Protein AF-A0A7X5BN26-F1 (afdb_monomer)

pLDDT: mean 91.15, std 10.13, range [46.97, 98.38]

Foldseek 3Di:
DVPLPDDQDVVNLVVVLCVVLVVLVVLVVDPVSLVVVQVVCVVVPNHNCCSVCVNVVSVPDDPVNVVVVSVVVVVDDDDDDDDD

Solvent-accessible surface area (backbone atoms only — not comparable to full-atom values): 5213 Å² total; per-residue (Å²): 122,80,72,82,76,57,87,83,52,70,68,55,51,54,52,50,43,50,52,53,48,49,52,57,59,57,44,60,76,38,72,68,48,42,52,50,52,43,50,50,30,43,76,74,70,66,32,61,65,42,74,76,44,49,59,58,56,54,70,68,61,49,71,67,60,52,54,55,50,54,61,55,52,72,78,62,81,86,86,84,84,85,78,135

Secondary structure (DSSP, 8-state):
-TTTT----HHHHHHHHHHHHHHHHHHTTSHHHHHHHHHHHHHTTS-TTHHHHHHHHHHT--HHHHHHHHHHHHH---------

Radius of gyration: 16.38 Å; Cα contacts (8 Å, |Δi|>4): 30; chains: 1; bounding box: 33×37×38 Å

Structure (mmCIF, N/CA/C/O backbone):
data_AF-A0A7X5BN26-F1
#
_entry.id   AF-A0A7X5BN26-F1
#
loop_
_atom_site.group_PDB
_atom_site.id
_atom_site.type_symbol
_atom_site.label_atom_id
_atom_site.label_alt_id
_atom_site.label_comp_id
_atom_site.label_asym_id
_atom_site.label_entity_id
_atom_site.label_seq_id
_atom_site.pdbx_PDB_ins_code
_atom_site.Cartn_x
_atom_site.Cartn_y
_atom_site.Cartn_z
_atom_site.occupancy
_atom_site.B_iso_or_equiv
_atom_site.auth_seq_id
_atom_site.auth_comp_id
_atom_site.auth_asym_id
_atom_site.auth_atom_id
_atom_site.pdbx_PDB_model_num
ATOM 1 N N . TRP A 1 1 ? -7.073 -5.203 20.162 1.00 47.75 1 TRP A N 1
ATOM 2 C CA . TRP A 1 1 ? -8.414 -4.602 20.300 1.00 47.75 1 TRP A CA 1
ATOM 3 C C . TRP A 1 1 ? -8.405 -3.075 20.429 1.00 47.75 1 TRP A C 1
ATOM 5 O O . TRP A 1 1 ? -9.334 -2.465 19.934 1.00 47.75 1 TRP A O 1
ATOM 15 N N . VAL A 1 2 ? -7.337 -2.437 20.934 1.00 46.97 2 VAL A N 1
ATOM 16 C CA . VAL A 1 2 ? -7.228 -0.962 21.091 1.00 46.97 2 VAL A CA 1
ATOM 17 C C . VAL A 1 2 ? -7.287 -0.153 19.773 1.00 46.97 2 VAL A C 1
ATOM 19 O O . VAL A 1 2 ? -7.662 1.009 19.783 1.00 46.97 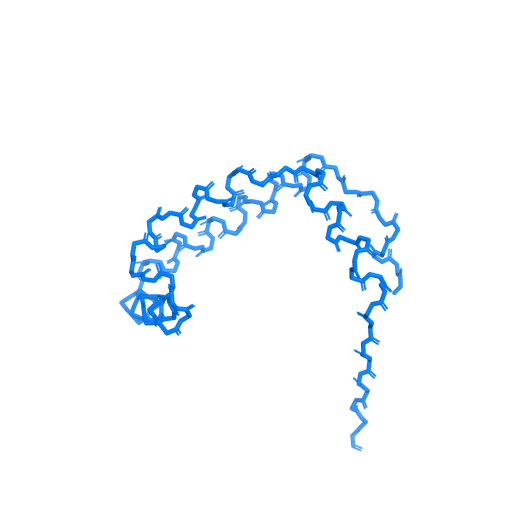2 VAL A O 1
ATOM 22 N N . VAL A 1 3 ? -6.962 -0.751 18.619 1.00 59.69 3 VAL A N 1
ATOM 23 C CA . VAL A 1 3 ? -6.838 -0.016 17.338 1.00 59.69 3 VAL A CA 1
ATOM 24 C C . VAL A 1 3 ? -8.166 0.117 16.570 1.00 59.69 3 VAL A C 1
ATOM 26 O O . VAL A 1 3 ? -8.281 0.964 15.693 1.00 59.69 3 VAL A O 1
ATOM 29 N N . GLN A 1 4 ? -9.192 -0.689 16.873 1.00 64.88 4 GLN A N 1
ATOM 30 C CA . GLN A 1 4 ? -10.432 -0.689 16.072 1.00 64.88 4 GLN A CA 1
ATOM 31 C C . GLN A 1 4 ? -11.318 0.546 16.284 1.00 64.88 4 GLN A C 1
ATOM 33 O O . GLN A 1 4 ? -12.120 0.874 15.407 1.00 64.88 4 GLN A O 1
ATOM 38 N N . GLU A 1 5 ? -11.181 1.202 17.433 1.00 73.94 5 GLU A N 1
ATOM 39 C CA . GLU A 1 5 ? -12.003 2.347 17.842 1.00 73.94 5 GLU A CA 1
ATOM 40 C C . GLU A 1 5 ? -11.247 3.674 17.771 1.00 73.94 5 GLU A C 1
ATOM 42 O O . GLU A 1 5 ? -11.833 4.721 18.028 1.00 73.94 5 GLU A O 1
ATOM 47 N N . ALA A 1 6 ? -9.965 3.647 17.393 1.00 83.81 6 ALA A N 1
ATOM 48 C CA . ALA A 1 6 ? -9.200 4.864 17.189 1.00 83.81 6 ALA A CA 1
ATOM 49 C C . ALA A 1 6 ? -9.844 5.712 16.082 1.00 83.81 6 ALA A C 1
ATOM 51 O O . ALA A 1 6 ? -10.198 5.215 15.001 1.00 83.81 6 ALA A O 1
ATOM 52 N N . GLU A 1 7 ? -10.003 6.999 16.374 1.00 89.62 7 GLU A N 1
ATOM 53 C CA . GLU A 1 7 ? -10.372 7.986 15.374 1.00 89.62 7 GLU A CA 1
ATOM 54 C C . GLU A 1 7 ? -9.238 8.091 14.350 1.00 89.62 7 GLU A C 1
ATOM 56 O O . GLU A 1 7 ? -8.070 8.155 14.720 1.00 89.62 7 GLU A O 1
ATOM 61 N N . ILE A 1 8 ? -9.592 8.035 13.065 1.00 93.00 8 ILE A N 1
ATOM 62 C CA . ILE A 1 8 ? -8.654 8.221 11.956 1.00 93.00 8 ILE A CA 1
ATOM 63 C C . ILE A 1 8 ? -8.969 9.589 11.378 1.00 93.00 8 ILE A C 1
ATOM 65 O O . ILE A 1 8 ? -10.086 9.798 10.892 1.00 93.00 8 ILE A O 1
ATOM 69 N N . THR A 1 9 ? -8.009 10.504 11.433 1.00 95.81 9 THR A N 1
ATOM 70 C CA . THR A 1 9 ? -8.200 11.865 10.931 1.00 95.81 9 THR A CA 1
ATOM 71 C C . THR A 1 9 ? -7.679 12.020 9.500 1.00 95.81 9 THR A C 1
ATOM 73 O O . THR A 1 9 ? -7.079 11.112 8.913 1.00 95.81 9 THR A O 1
ATOM 76 N N . ASN A 1 10 ? -7.908 13.193 8.905 1.00 97.19 10 ASN A N 1
ATOM 77 C CA . ASN A 1 10 ? -7.316 13.515 7.607 1.00 97.19 10 ASN A CA 1
ATOM 78 C C . ASN A 1 10 ? -5.787 13.635 7.692 1.00 97.19 10 ASN A C 1
ATOM 80 O O . ASN A 1 10 ? -5.092 13.273 6.746 1.00 97.19 10 ASN A O 1
ATOM 84 N N . GLU A 1 11 ? -5.246 14.094 8.820 1.00 97.44 11 GLU A N 1
ATOM 85 C CA . GLU A 1 11 ? -3.803 14.166 9.047 1.00 97.44 11 GLU A CA 1
ATOM 86 C C . GLU A 1 11 ? -3.168 12.770 9.034 1.00 97.44 11 GLU A C 1
ATOM 88 O O . GLU A 1 11 ? -2.123 12.582 8.405 1.00 97.44 11 GLU A O 1
ATOM 93 N N . ASP A 1 12 ? -3.823 11.782 9.652 1.00 96.31 12 ASP A N 1
ATOM 94 C CA . ASP A 1 12 ? -3.381 10.384 9.622 1.00 96.31 12 ASP A CA 1
ATOM 95 C C . ASP A 1 12 ? -3.389 9.821 8.198 1.00 96.31 12 ASP A C 1
ATOM 97 O O . ASP A 1 12 ? -2.431 9.164 7.775 1.00 96.31 12 ASP A O 1
ATOM 101 N N . LEU A 1 13 ? -4.454 10.105 7.436 1.00 97.31 13 LEU A N 1
ATOM 102 C CA . LEU A 1 13 ? -4.568 9.695 6.037 1.00 97.31 13 LEU A CA 1
ATOM 103 C C . LEU A 1 13 ? -3.427 10.277 5.196 1.00 97.31 13 LEU A C 1
ATOM 105 O O . LEU A 1 13 ? -2.762 9.546 4.459 1.00 97.31 13 LEU A O 1
ATOM 109 N N . GLU A 1 14 ? -3.172 11.577 5.320 1.00 98.19 14 GLU A N 1
ATOM 110 C CA . GLU A 1 14 ? -2.126 12.254 4.557 1.00 98.19 14 GLU A CA 1
ATOM 111 C C . GLU A 1 14 ? -0.721 11.789 4.959 1.00 98.19 14 GLU A C 1
ATOM 113 O O . GLU A 1 14 ? 0.150 11.607 4.100 1.00 98.19 14 GLU A O 1
ATOM 118 N N . LEU A 1 15 ? -0.490 11.517 6.245 1.00 98.06 15 LEU A N 1
ATOM 119 C CA . LEU A 1 15 ? 0.756 10.916 6.717 1.00 98.06 15 LEU A CA 1
ATOM 120 C C . LEU A 1 15 ? 0.958 9.511 6.128 1.00 98.06 15 LEU A C 1
ATOM 122 O O . LEU A 1 15 ? 2.050 9.190 5.645 1.00 98.06 15 LEU A O 1
ATOM 126 N N . ALA A 1 16 ? -0.088 8.683 6.129 1.00 97.88 16 ALA A N 1
ATOM 127 C CA . ALA A 1 16 ? -0.043 7.331 5.585 1.00 97.88 16 ALA A CA 1
ATOM 128 C C . ALA A 1 16 ? 0.225 7.331 4.073 1.00 97.88 16 ALA A C 1
ATOM 130 O O . ALA A 1 16 ? 1.118 6.609 3.617 1.00 97.88 16 ALA A O 1
ATOM 131 N N . LYS A 1 17 ? -0.468 8.181 3.301 1.00 98.38 17 LYS A N 1
ATOM 132 C CA . LYS A 1 17 ? -0.228 8.349 1.857 1.00 98.38 17 LYS A CA 1
ATOM 133 C C . LYS A 1 17 ? 1.224 8.712 1.572 1.00 98.38 17 LYS A C 1
ATOM 135 O O . LYS A 1 17 ? 1.878 8.030 0.785 1.00 98.38 17 LYS A O 1
ATOM 140 N N . LYS A 1 18 ? 1.760 9.727 2.261 1.00 98.31 18 LYS A N 1
ATOM 141 C CA . LYS A 1 18 ? 3.162 10.154 2.107 1.00 98.31 18 LYS A CA 1
ATOM 142 C C . LYS A 1 18 ? 4.139 9.024 2.410 1.00 98.31 18 LYS A C 1
ATOM 144 O O . LYS A 1 18 ? 5.097 8.838 1.663 1.00 98.31 18 LYS A O 1
ATOM 149 N N . LYS A 1 19 ? 3.890 8.243 3.465 1.00 98.25 19 LYS A N 1
ATOM 150 C CA . LYS A 1 19 ? 4.734 7.097 3.826 1.00 98.25 19 LYS A CA 1
ATOM 151 C C . LYS A 1 19 ? 4.722 6.011 2.746 1.00 98.25 19 LYS A C 1
ATOM 153 O O . LYS A 1 19 ? 5.788 5.523 2.375 1.00 98.25 19 LYS A O 1
ATOM 158 N N . ILE A 1 20 ? 3.545 5.649 2.234 1.00 97.75 20 ILE A N 1
ATOM 159 C CA . ILE A 1 20 ? 3.390 4.615 1.197 1.00 97.75 20 ILE A CA 1
ATOM 160 C C . ILE A 1 20 ? 4.036 5.067 -0.114 1.00 97.75 20 ILE A C 1
ATOM 162 O O . ILE A 1 20 ? 4.853 4.337 -0.675 1.00 97.75 20 ILE A O 1
ATOM 166 N N . ILE A 1 21 ? 3.713 6.278 -0.576 1.00 97.06 21 ILE A N 1
ATOM 167 C CA . ILE A 1 21 ? 4.264 6.845 -1.813 1.00 97.06 21 ILE A CA 1
ATOM 168 C C . ILE A 1 21 ? 5.781 6.987 -1.689 1.00 97.06 21 ILE A C 1
ATOM 170 O O . ILE A 1 21 ? 6.509 6.544 -2.572 1.00 97.06 21 ILE A O 1
ATOM 174 N N . GLY A 1 22 ? 6.274 7.532 -0.574 1.00 96.88 22 GLY A N 1
ATOM 175 C CA . GLY A 1 22 ? 7.705 7.681 -0.324 1.00 96.88 22 GLY A CA 1
ATOM 176 C C . GLY A 1 22 ? 8.448 6.347 -0.384 1.00 96.88 22 GLY A C 1
ATOM 177 O O . GLY A 1 22 ? 9.440 6.236 -1.100 1.00 96.88 22 GLY A O 1
ATOM 178 N N . GLY A 1 23 ? 7.939 5.312 0.293 1.00 95.56 23 GLY A N 1
ATOM 179 C CA . GLY A 1 23 ? 8.516 3.966 0.229 1.00 95.56 23 GLY A CA 1
ATOM 180 C C . GLY A 1 23 ? 8.513 3.392 -1.189 1.00 95.56 23 GLY A C 1
ATOM 181 O O . GLY A 1 23 ? 9.525 2.871 -1.649 1.00 95.56 23 GLY A O 1
ATOM 182 N N . TYR A 1 24 ? 7.410 3.567 -1.915 1.00 94.62 24 TYR A N 1
ATOM 183 C CA . TYR A 1 24 ? 7.293 3.110 -3.296 1.00 94.62 24 TYR A CA 1
ATOM 184 C C . TYR A 1 24 ? 8.275 3.817 -4.249 1.00 94.62 24 TYR A C 1
ATOM 186 O O . TYR A 1 24 ? 8.846 3.183 -5.135 1.00 94.62 24 TYR A O 1
ATOM 194 N N . LEU A 1 25 ? 8.531 5.115 -4.058 1.00 93.81 25 LEU A N 1
ATOM 195 C CA . LEU A 1 25 ? 9.521 5.857 -4.846 1.00 93.81 25 LEU A CA 1
ATOM 196 C C . LEU A 1 25 ? 10.962 5.468 -4.490 1.00 93.81 25 LEU A C 1
ATOM 198 O O . LEU A 1 25 ? 11.796 5.354 -5.387 1.00 93.81 25 LEU A O 1
ATOM 202 N N . LEU A 1 26 ? 11.263 5.227 -3.210 1.00 94.69 26 LEU A N 1
ATOM 203 C CA . LEU A 1 26 ? 12.577 4.735 -2.776 1.00 94.69 26 LEU A CA 1
ATOM 204 C C . LEU A 1 26 ? 12.873 3.345 -3.346 1.00 94.69 26 LEU A C 1
ATOM 206 O O . LEU A 1 26 ? 13.980 3.087 -3.812 1.00 94.69 26 LEU A O 1
ATOM 210 N N . ASP A 1 27 ? 11.863 2.479 -3.398 1.00 92.25 27 ASP A N 1
ATOM 211 C CA . ASP A 1 27 ? 11.951 1.144 -3.985 1.00 92.25 27 ASP A CA 1
ATOM 212 C C . ASP A 1 27 ? 12.402 1.181 -5.457 1.00 92.25 27 ASP A C 1
ATOM 214 O O . ASP A 1 27 ? 13.121 0.291 -5.916 1.00 92.25 27 ASP A O 1
ATOM 218 N N . ARG A 1 28 ? 12.094 2.256 -6.194 1.00 89.12 28 ARG A N 1
ATOM 219 C CA . ARG A 1 28 ? 12.561 2.439 -7.578 1.00 89.12 28 ARG A CA 1
ATOM 220 C C . ARG A 1 28 ? 14.061 2.690 -7.698 1.00 89.12 28 ARG A C 1
ATOM 222 O O . ARG A 1 28 ? 14.578 2.647 -8.808 1.00 89.12 28 ARG A O 1
ATOM 229 N N . GLN A 1 29 ? 14.795 2.910 -6.612 1.00 91.12 29 GLN A N 1
ATOM 230 C CA . GLN A 1 29 ? 16.246 3.103 -6.685 1.00 91.12 29 GLN A CA 1
ATOM 231 C C . GLN A 1 29 ? 17.001 1.805 -6.999 1.00 91.12 29 GLN A C 1
ATOM 233 O O . GLN A 1 29 ? 18.126 1.856 -7.493 1.00 91.12 29 GLN A O 1
ATOM 238 N N . THR A 1 30 ? 16.394 0.636 -6.763 1.00 93.94 30 THR A N 1
ATOM 239 C CA . THR A 1 30 ? 17.060 -0.655 -6.983 1.00 93.94 30 THR A CA 1
ATOM 240 C C . THR A 1 30 ? 16.425 -1.438 -8.129 1.00 93.94 30 THR A C 1
ATOM 242 O O . THR A 1 30 ? 15.205 -1.567 -8.239 1.00 93.94 30 THR A O 1
ATOM 245 N N . ARG A 1 31 ? 17.268 -2.012 -8.994 1.00 94.25 31 ARG A N 1
ATOM 246 C CA . ARG A 1 31 ? 16.819 -2.802 -10.155 1.00 94.25 31 ARG A CA 1
ATOM 247 C C . ARG A 1 31 ? 16.044 -4.054 -9.748 1.00 94.25 31 ARG A C 1
ATOM 249 O O . ARG A 1 31 ? 15.088 -4.420 -10.422 1.00 94.25 31 ARG A O 1
ATOM 256 N N . SER A 1 32 ? 16.446 -4.697 -8.652 1.00 95.88 32 SER A N 1
ATOM 257 C CA . SER A 1 32 ? 15.764 -5.877 -8.110 1.00 95.88 32 SER A CA 1
ATOM 258 C C . SER A 1 32 ? 14.324 -5.557 -7.722 1.00 95.88 32 SER A C 1
ATOM 260 O O . SER A 1 32 ? 13.407 -6.305 -8.052 1.00 95.88 32 SER A O 1
ATOM 262 N N . ARG A 1 33 ? 14.112 -4.417 -7.064 1.00 94.12 33 ARG A N 1
ATOM 263 C CA . ARG A 1 33 ? 12.792 -4.010 -6.601 1.00 94.12 33 ARG A CA 1
ATOM 264 C C . ARG A 1 33 ? 11.899 -3.528 -7.737 1.00 94.12 33 ARG A C 1
ATOM 266 O O . ARG A 1 33 ? 10.728 -3.890 -7.758 1.00 94.12 33 ARG A O 1
ATOM 273 N N . GLN A 1 34 ? 12.453 -2.819 -8.721 1.00 93.56 34 GLN A N 1
ATOM 274 C CA . GLN A 1 34 ? 11.736 -2.509 -9.963 1.00 93.56 34 GLN A CA 1
ATOM 275 C C . GLN A 1 34 ? 11.284 -3.786 -10.689 1.00 93.56 34 GLN A C 1
ATOM 277 O O . GLN A 1 34 ? 10.117 -3.905 -11.051 1.00 93.56 34 GLN A O 1
ATOM 282 N N . ALA A 1 35 ? 12.182 -4.765 -10.859 1.00 95.62 35 ALA A N 1
ATOM 283 C CA . ALA A 1 35 ? 11.853 -6.032 -11.511 1.00 95.62 35 ALA A CA 1
ATOM 284 C C . ALA A 1 35 ? 10.754 -6.799 -10.760 1.00 95.62 35 ALA A C 1
ATOM 286 O O . ALA A 1 35 ? 9.828 -7.311 -11.387 1.00 95.62 35 ALA A O 1
ATOM 287 N N . PHE A 1 36 ? 10.823 -6.827 -9.425 1.00 94.75 36 PHE A N 1
ATOM 288 C CA . PHE A 1 36 ? 9.782 -7.428 -8.595 1.00 94.75 36 PHE A CA 1
ATOM 289 C C . PHE A 1 36 ? 8.420 -6.758 -8.808 1.00 94.75 36 PHE A C 1
ATOM 291 O O . PHE A 1 36 ? 7.444 -7.459 -9.047 1.00 94.75 36 PHE A O 1
ATOM 298 N N . GLN A 1 37 ? 8.350 -5.424 -8.758 1.00 93.69 37 GLN A N 1
ATOM 299 C CA . GLN A 1 37 ? 7.082 -4.698 -8.896 1.00 93.69 37 GLN A CA 1
ATOM 300 C C . GLN A 1 37 ? 6.461 -4.883 -10.283 1.00 93.69 37 GLN A C 1
ATOM 302 O O . GLN A 1 37 ? 5.274 -5.175 -10.389 1.00 93.69 37 GLN A O 1
ATOM 307 N N . LEU A 1 38 ? 7.261 -4.785 -11.348 1.00 94.94 38 LEU A N 1
ATOM 308 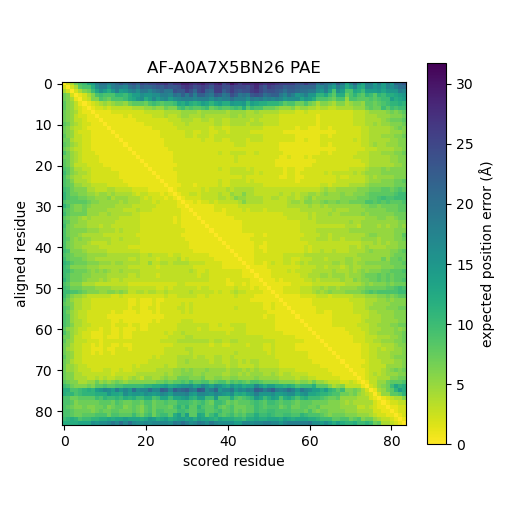C CA . LEU A 1 38 ? 6.784 -5.026 -12.713 1.00 94.94 38 LEU A CA 1
ATOM 309 C C . LEU A 1 38 ? 6.243 -6.452 -12.873 1.00 94.94 38 LEU A C 1
ATOM 311 O O . LEU A 1 38 ? 5.148 -6.636 -13.398 1.00 94.94 38 LEU A O 1
ATOM 315 N N . GLY A 1 39 ? 6.974 -7.452 -12.369 1.00 96.12 39 GLY A N 1
ATOM 316 C CA . GLY A 1 39 ? 6.520 -8.841 -12.386 1.00 96.12 39 GLY A CA 1
ATOM 317 C C . GLY A 1 39 ? 5.247 -9.056 -11.566 1.00 96.12 39 GLY A C 1
ATOM 318 O O . GLY A 1 39 ? 4.332 -9.731 -12.027 1.00 96.12 39 GLY A O 1
ATOM 319 N N . PHE A 1 40 ? 5.157 -8.448 -10.380 1.00 95.81 40 PHE A N 1
ATOM 320 C CA . PHE A 1 40 ? 3.975 -8.520 -9.524 1.00 95.81 40 PHE A CA 1
ATOM 321 C C . PHE A 1 40 ? 2.732 -7.976 -10.235 1.00 95.81 40 PHE A C 1
ATOM 323 O O . PHE A 1 40 ? 1.705 -8.651 -10.272 1.00 95.81 40 PHE A O 1
ATOM 330 N N . TRP A 1 41 ? 2.826 -6.795 -10.850 1.00 96.44 41 TRP A N 1
ATOM 331 C 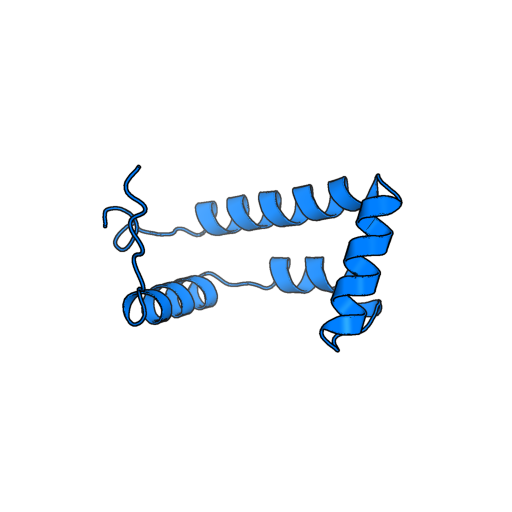CA . TRP A 1 41 ? 1.688 -6.190 -11.542 1.00 96.44 41 TRP A CA 1
ATOM 332 C C . TRP A 1 41 ? 1.223 -6.989 -12.760 1.00 96.44 41 TRP A C 1
ATOM 334 O O . TRP A 1 41 ? 0.016 -7.092 -12.989 1.00 96.44 41 TRP A O 1
ATOM 344 N N . GLU A 1 42 ? 2.148 -7.587 -13.509 1.00 96.81 42 GLU A N 1
ATOM 345 C CA . GLU A 1 42 ? 1.813 -8.483 -14.621 1.00 96.81 42 GLU A CA 1
ATOM 346 C C . GLU A 1 42 ? 1.121 -9.762 -14.132 1.00 96.81 42 GLU A C 1
ATOM 348 O O . GLU A 1 42 ? 0.048 -10.109 -14.621 1.00 96.81 42 GLU A O 1
ATOM 353 N N . VAL A 1 43 ? 1.673 -10.432 -13.114 1.00 97.38 43 VAL A N 1
ATOM 354 C CA . VAL A 1 43 ? 1.105 -11.683 -12.574 1.00 97.38 43 VAL A CA 1
ATOM 355 C C . VAL A 1 43 ? -0.282 -11.466 -11.965 1.00 97.38 43 VAL A C 1
ATOM 357 O O . VAL A 1 43 ? -1.153 -12.323 -12.096 1.00 97.38 43 VAL A O 1
ATOM 360 N N . MET A 1 44 ? -0.511 -10.314 -11.334 1.00 96.81 44 MET A N 1
ATOM 361 C CA . MET A 1 44 ? -1.814 -9.948 -10.772 1.00 96.81 44 MET A CA 1
ATOM 362 C C . MET A 1 44 ? -2.828 -9.476 -11.832 1.00 96.81 44 MET A C 1
ATOM 364 O O . MET A 1 44 ? -3.982 -9.224 -11.490 1.00 96.81 44 MET A O 1
ATOM 368 N N . GLY A 1 45 ? -2.427 -9.355 -13.105 1.00 96.69 45 GLY A N 1
ATOM 369 C CA . GLY A 1 45 ? -3.305 -8.985 -14.221 1.00 96.69 45 GLY A CA 1
ATOM 370 C C . GLY A 1 45 ? -3.547 -7.482 -14.396 1.00 96.69 45 GLY A C 1
ATOM 371 O O . GLY A 1 45 ? -4.375 -7.090 -15.215 1.00 96.69 45 GLY A O 1
ATOM 372 N N . PHE A 1 46 ? -2.831 -6.631 -13.657 1.00 96.31 46 PHE A N 1
ATOM 373 C CA . PHE A 1 46 ? -2.921 -5.171 -13.793 1.00 96.31 46 PHE A CA 1
ATOM 374 C C . PHE A 1 46 ? -2.038 -4.625 -14.926 1.00 96.31 46 PHE A C 1
ATOM 376 O O . PHE A 1 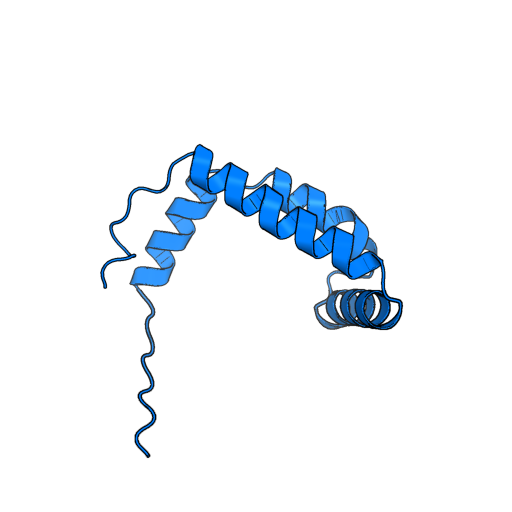46 ? -2.298 -3.540 -15.449 1.00 96.31 46 PHE A O 1
ATOM 383 N N . GLY A 1 47 ? -1.005 -5.380 -15.308 1.00 96.00 47 GLY A N 1
ATOM 384 C CA . GLY A 1 47 ? -0.040 -5.009 -16.339 1.00 96.00 47 GLY A CA 1
ATOM 385 C C . GLY A 1 47 ? 0.990 -3.978 -15.868 1.00 96.00 47 GLY A C 1
ATOM 386 O O . GLY A 1 47 ? 0.793 -3.254 -14.889 1.00 96.00 47 GLY A O 1
ATOM 387 N N . TYR A 1 48 ? 2.104 -3.865 -16.593 1.00 91.81 48 TYR A N 1
ATOM 388 C CA . TYR A 1 48 ? 3.246 -3.028 -16.204 1.00 91.81 48 TYR A CA 1
ATOM 389 C C . TYR A 1 48 ? 2.903 -1.542 -16.010 1.00 91.81 48 TYR A C 1
ATOM 391 O O . TYR A 1 48 ? 3.574 -0.848 -15.250 1.00 91.81 48 TYR A O 1
ATOM 399 N N . LYS A 1 49 ? 1.862 -1.033 -16.686 1.00 94.19 49 LYS A N 1
ATOM 400 C CA . LYS A 1 49 ? 1.421 0.369 -16.569 1.00 94.19 49 LYS A CA 1
ATOM 401 C C . LYS A 1 49 ? 0.987 0.725 -15.151 1.00 94.19 49 LYS A C 1
ATOM 403 O O . LYS A 1 49 ? 1.132 1.881 -14.755 1.00 94.19 49 LYS A O 1
ATOM 408 N N . MET A 1 50 ? 0.533 -0.264 -14.380 1.00 95.06 50 MET A N 1
ATOM 409 C CA . MET A 1 50 ? 0.144 -0.082 -12.985 1.00 95.06 50 MET A CA 1
ATOM 410 C C . MET A 1 50 ? 1.269 0.495 -12.134 1.00 95.06 50 MET A C 1
ATOM 412 O O . MET A 1 50 ? 1.014 1.271 -11.220 1.00 95.06 50 MET A O 1
ATOM 416 N N . ASP A 1 51 ? 2.518 0.216 -12.499 1.00 90.75 51 ASP A N 1
ATOM 417 C CA . ASP A 1 51 ? 3.684 0.793 -11.851 1.00 90.75 51 ASP A CA 1
ATOM 418 C C . ASP A 1 51 ? 3.645 2.343 -11.885 1.00 90.75 51 ASP A C 1
ATOM 420 O O . ASP A 1 51 ? 3.938 3.016 -10.898 1.00 90.75 51 ASP A O 1
ATOM 424 N N . GLN A 1 52 ? 3.198 2.946 -12.990 1.00 88.31 52 GLN A N 1
ATOM 425 C CA . GLN A 1 52 ? 3.085 4.407 -13.120 1.00 88.31 52 GLN A CA 1
ATOM 426 C C . GLN A 1 52 ? 1.805 4.973 -12.493 1.00 88.31 52 GLN A C 1
ATOM 428 O O . GLN A 1 52 ? 1.773 6.134 -12.080 1.00 88.31 52 GLN A O 1
ATOM 433 N N . GLU A 1 53 ? 0.739 4.179 -12.443 1.00 95.06 53 GLU A N 1
ATOM 434 C CA . GLU A 1 53 ? -0.570 4.621 -11.961 1.00 95.06 53 GLU A CA 1
ATOM 435 C C . GLU A 1 53 ? -0.736 4.466 -10.446 1.00 95.06 53 GLU A C 1
ATOM 437 O O . GLU A 1 53 ? -1.502 5.214 -9.843 1.00 95.06 53 GLU A O 1
ATOM 442 N N . TYR A 1 54 ? 0.010 3.554 -9.815 1.00 95.50 54 TYR A N 1
ATOM 443 C CA . TYR A 1 54 ? -0.135 3.206 -8.401 1.00 95.50 54 TYR A CA 1
ATOM 444 C C . TYR A 1 54 ? -0.102 4.424 -7.471 1.00 95.50 54 TYR A C 1
ATOM 446 O O . TYR A 1 54 ? -0.968 4.570 -6.611 1.00 95.50 54 TYR A O 1
ATOM 454 N N . VAL A 1 55 ? 0.837 5.351 -7.690 1.00 95.94 55 VAL A N 1
A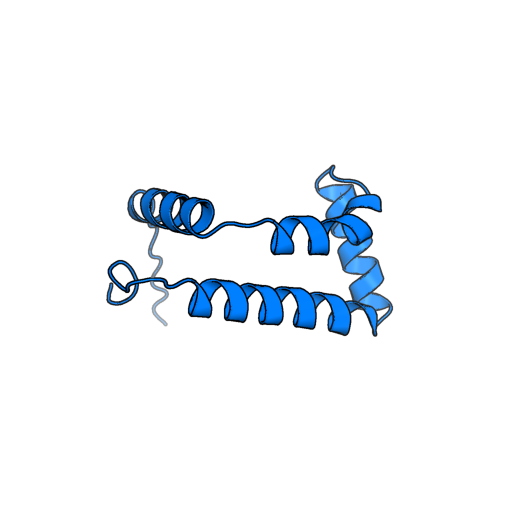TOM 455 C CA . VAL A 1 55 ? 0.932 6.591 -6.898 1.00 95.94 55 VAL A CA 1
ATOM 456 C C . VAL A 1 55 ? -0.358 7.409 -6.992 1.00 95.94 55 VAL A C 1
ATOM 458 O O . VAL A 1 55 ? -0.884 7.829 -5.965 1.00 95.94 55 VAL A O 1
ATOM 461 N N . LYS A 1 56 ? -0.926 7.551 -8.196 1.00 97.00 56 LYS A N 1
ATOM 462 C CA . LYS A 1 56 ? -2.178 8.290 -8.415 1.00 97.00 56 LYS A CA 1
ATOM 463 C C . LYS A 1 56 ? -3.356 7.622 -7.714 1.00 97.00 56 LYS A C 1
ATOM 465 O O . LYS A 1 56 ? -4.228 8.311 -7.189 1.00 97.00 56 LYS A O 1
ATOM 470 N N . TYR A 1 57 ? -3.408 6.290 -7.692 1.00 97.25 57 TYR A N 1
ATOM 471 C CA . TYR A 1 57 ? -4.459 5.580 -6.962 1.00 97.25 57 TYR A CA 1
ATOM 472 C C . TYR A 1 57 ? -4.368 5.836 -5.457 1.00 97.25 57 TYR A C 1
ATOM 474 O O . TYR A 1 57 ? -5.398 6.088 -4.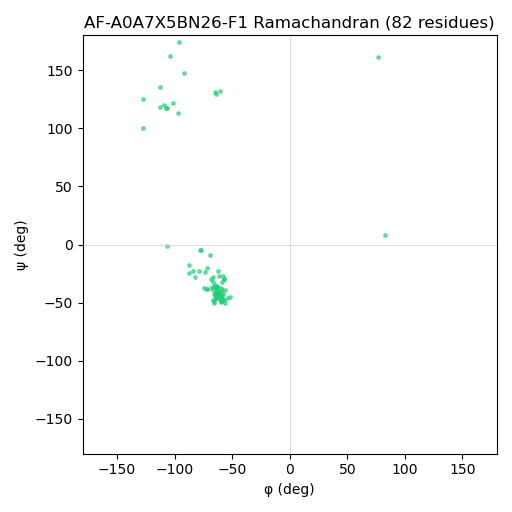838 1.00 97.25 57 TYR A O 1
ATOM 482 N N . ILE A 1 58 ? -3.159 5.847 -4.883 1.00 97.69 58 ILE A N 1
ATOM 483 C CA . ILE A 1 58 ? -2.954 6.159 -3.460 1.00 97.69 58 ILE A CA 1
ATOM 484 C C . ILE A 1 58 ? -3.315 7.617 -3.142 1.00 97.69 58 ILE A C 1
ATOM 486 O O . ILE A 1 58 ? -3.982 7.873 -2.139 1.00 97.69 58 ILE A O 1
ATOM 490 N N . GLU A 1 59 ? -2.932 8.573 -3.992 1.00 97.62 59 GLU A N 1
AT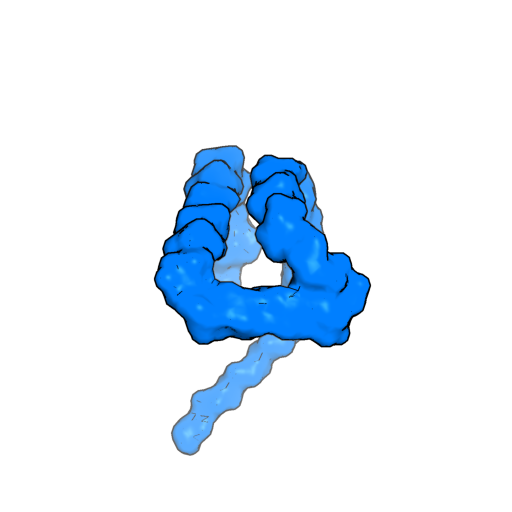OM 491 C CA . GLU A 1 59 ? -3.273 9.994 -3.816 1.00 97.62 59 GLU A CA 1
ATOM 492 C C . GLU A 1 59 ? -4.791 10.226 -3.772 1.00 97.62 59 GLU A C 1
ATOM 494 O O . GLU A 1 59 ? -5.276 10.989 -2.932 1.00 97.62 59 GLU A O 1
ATOM 499 N N . ASN A 1 60 ? -5.539 9.508 -4.614 1.00 98.00 60 ASN A N 1
ATOM 500 C CA . ASN A 1 60 ? -6.994 9.617 -4.732 1.00 98.00 60 ASN A CA 1
ATOM 501 C C . ASN A 1 60 ? -7.785 8.899 -3.6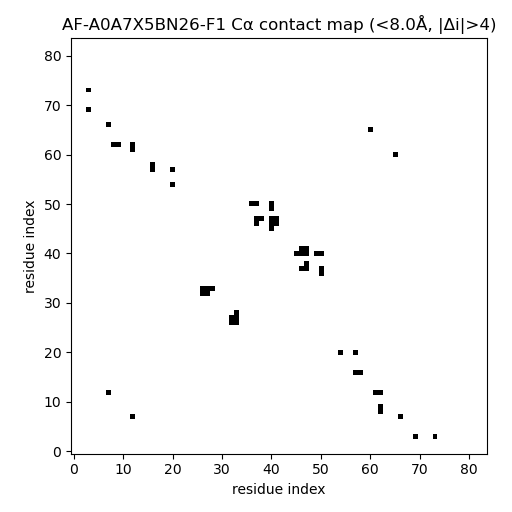23 1.00 98.00 60 ASN A C 1
ATOM 503 O O . ASN A 1 60 ? -9.012 9.008 -3.597 1.00 98.00 60 ASN A O 1
ATOM 507 N N . VAL A 1 61 ? -7.129 8.174 -2.708 1.00 98.19 61 VAL A N 1
ATOM 508 C CA . VAL A 1 61 ? -7.818 7.550 -1.566 1.00 98.19 61 VAL A CA 1
ATOM 509 C C . VAL A 1 61 ? -8.413 8.635 -0.672 1.00 98.19 61 VAL A C 1
ATOM 511 O O . VAL A 1 61 ? -7.713 9.561 -0.257 1.00 98.19 61 VAL A O 1
ATOM 514 N N . ARG A 1 62 ? -9.697 8.508 -0.330 1.00 98.25 62 ARG A N 1
ATOM 515 C CA . ARG A 1 62 ? -10.368 9.428 0.595 1.00 98.25 62 ARG A CA 1
ATOM 516 C C . ARG A 1 62 ? -10.547 8.803 1.971 1.00 98.25 62 ARG A C 1
ATOM 518 O O . ARG A 1 62 ? -10.496 7.580 2.128 1.00 98.25 62 ARG A O 1
ATOM 525 N N . LEU A 1 63 ? -10.790 9.645 2.971 1.00 97.00 63 LEU A N 1
ATOM 526 C CA . LEU A 1 63 ? -10.978 9.198 4.349 1.00 97.00 63 LEU A CA 1
ATOM 527 C C . LEU A 1 63 ? -12.171 8.238 4.469 1.00 97.00 63 LEU A C 1
ATOM 529 O O . LEU A 1 63 ? -12.087 7.232 5.170 1.00 97.00 63 LEU A O 1
ATOM 533 N N . GLU A 1 64 ? -13.246 8.476 3.716 1.00 96.88 64 GLU A N 1
ATOM 534 C CA . GLU A 1 64 ? -14.434 7.619 3.726 1.00 96.88 64 GLU A CA 1
ATOM 535 C C . GLU A 1 64 ? -14.129 6.212 3.198 1.00 96.88 64 GLU A C 1
ATOM 537 O O . GLU A 1 64 ? -14.680 5.229 3.699 1.00 96.88 64 GLU A O 1
ATOM 542 N N . ASP A 1 65 ? -13.228 6.093 2.216 1.00 96.88 65 ASP A N 1
ATOM 543 C CA . ASP A 1 65 ? -12.805 4.800 1.679 1.00 96.88 65 ASP A CA 1
ATOM 544 C C . ASP A 1 65 ? -12.069 3.983 2.752 1.00 96.88 65 ASP A C 1
ATOM 546 O O . ASP A 1 65 ? -12.338 2.788 2.907 1.00 96.88 65 ASP A O 1
ATOM 550 N N . VAL A 1 66 ? -11.210 4.637 3.542 1.00 94.88 66 VAL A N 1
ATOM 551 C CA . VAL A 1 66 ? -10.479 4.018 4.661 1.00 94.88 66 VAL A CA 1
ATOM 552 C C . VAL A 1 66 ? -11.427 3.602 5.782 1.00 94.88 66 VAL A C 1
ATOM 554 O O . VAL A 1 66 ? -11.370 2.459 6.242 1.00 94.88 66 VAL A O 1
ATOM 557 N N . LEU A 1 67 ? -12.340 4.485 6.192 1.00 93.12 67 LEU A N 1
ATOM 558 C CA . LEU A 1 67 ? -13.325 4.185 7.234 1.00 93.12 67 LEU A CA 1
ATOM 559 C C . LEU A 1 67 ? -14.239 3.023 6.822 1.00 93.12 67 LEU A C 1
ATOM 561 O O . LEU A 1 67 ? -14.502 2.130 7.627 1.00 93.12 67 LEU A O 1
ATOM 565 N N . ARG A 1 68 ? -14.655 2.966 5.552 1.00 93.38 68 ARG A N 1
ATOM 566 C CA . ARG A 1 68 ? -15.438 1.844 5.013 1.00 93.38 68 ARG A CA 1
ATOM 567 C C . ARG A 1 68 ? -14.679 0.518 5.108 1.00 93.38 68 ARG A C 1
ATOM 569 O O . ARG A 1 68 ? -15.272 -0.489 5.493 1.00 93.38 68 ARG A O 1
ATOM 576 N N . VAL A 1 69 ? -13.388 0.501 4.769 1.00 92.06 69 VAL A N 1
ATOM 577 C CA . VAL A 1 69 ? -12.549 -0.708 4.876 1.00 92.06 69 VAL A CA 1
ATOM 578 C C . VAL A 1 69 ? -12.328 -1.101 6.340 1.00 92.06 69 VAL A C 1
ATOM 580 O O . VAL A 1 69 ? -12.388 -2.284 6.667 1.00 92.06 69 VAL A O 1
ATOM 583 N N . ARG A 1 70 ? -12.155 -0.140 7.256 1.00 89.12 70 ARG A N 1
ATOM 584 C CA . ARG A 1 70 ? -12.068 -0.427 8.699 1.00 89.12 70 ARG A CA 1
ATOM 585 C C . ARG A 1 70 ? -13.284 -1.219 9.185 1.00 89.12 70 ARG A C 1
ATOM 587 O O . ARG A 1 70 ? -13.122 -2.217 9.884 1.00 89.12 70 ARG A O 1
ATOM 594 N N . GLU A 1 71 ? -14.490 -0.812 8.793 1.00 88.62 71 GLU A N 1
ATOM 595 C CA . GLU A 1 71 ? -15.716 -1.512 9.197 1.00 88.62 71 GLU A CA 1
ATOM 596 C C . GLU A 1 71 ? -15.856 -2.909 8.566 1.00 88.62 71 GLU A C 1
ATOM 598 O O . GLU A 1 71 ? -16.437 -3.801 9.189 1.00 88.62 71 GLU A O 1
ATOM 603 N N . SER A 1 72 ? -15.311 -3.150 7.366 1.00 88.50 72 SER A N 1
ATOM 604 C CA . SER A 1 72 ? -15.322 -4.494 6.768 1.00 88.50 72 SER A CA 1
ATOM 605 C C . SER A 1 72 ? -14.354 -5.448 7.474 1.00 88.50 72 SER A C 1
ATOM 607 O O . SER A 1 72 ? -14.710 -6.602 7.719 1.00 88.50 72 SER A O 1
ATOM 609 N N . LEU A 1 73 ? -13.179 -4.959 7.883 1.00 86.12 73 LEU A N 1
ATOM 610 C CA . LEU A 1 73 ? -12.164 -5.748 8.589 1.00 86.12 73 LEU A CA 1
ATOM 611 C C . LEU A 1 73 ? -12.607 -6.183 9.993 1.00 86.12 73 LEU A C 1
ATOM 613 O O . LEU A 1 73 ? -12.201 -7.246 10.454 1.00 86.12 73 LEU A O 1
ATOM 617 N N . LYS A 1 74 ? -13.490 -5.429 10.664 1.00 81.88 74 LYS A N 1
ATOM 618 C CA . LYS A 1 74 ? -14.059 -5.840 11.965 1.00 81.88 74 LYS A CA 1
ATOM 619 C C . LYS A 1 74 ? -14.803 -7.177 11.891 1.00 81.88 74 LYS A C 1
ATOM 621 O O . LYS A 1 74 ? -14.808 -7.936 12.859 1.00 81.88 74 LYS A O 1
ATOM 626 N N . LYS A 1 75 ? -15.427 -7.475 10.748 1.00 78.12 75 LYS A N 1
ATOM 627 C CA . LYS A 1 75 ? -16.289 -8.655 10.572 1.00 78.12 75 LYS A CA 1
ATOM 628 C C . LYS A 1 75 ? -15.513 -9.953 10.359 1.00 78.12 75 LYS A C 1
ATOM 630 O O . LYS A 1 75 ? -16.059 -11.019 10.618 1.00 78.12 75 LYS A O 1
ATOM 635 N N . ALA A 1 76 ? -14.269 -9.878 9.894 1.00 70.38 76 ALA A N 1
ATOM 636 C CA . ALA A 1 76 ? -13.467 -11.040 9.536 1.00 70.38 76 ALA A CA 1
ATOM 637 C C . ALA A 1 76 ? -12.116 -10.981 10.254 1.00 70.38 76 ALA A C 1
ATOM 639 O O . ALA A 1 76 ? -11.205 -10.280 9.824 1.00 70.38 76 ALA A O 1
ATOM 640 N N . HIS A 1 77 ? -11.986 -11.727 11.351 1.00 74.69 77 HIS A N 1
ATOM 641 C CA . HIS A 1 77 ? -10.723 -11.871 12.068 1.00 74.69 77 HIS A CA 1
ATOM 642 C C . HIS A 1 77 ? -10.398 -13.352 12.270 1.00 74.69 77 HIS A C 1
ATOM 644 O O . HIS A 1 77 ? -11.192 -14.111 12.819 1.00 74.69 77 HIS A O 1
ATOM 650 N N . GLN A 1 78 ? -9.214 -13.759 11.817 1.00 80.50 78 GLN A N 1
ATOM 651 C CA . GLN A 1 78 ? -8.598 -15.036 12.161 1.00 80.50 78 GLN A CA 1
ATOM 652 C C . GLN A 1 78 ? -7.364 -14.723 13.002 1.00 80.50 78 GLN A C 1
ATOM 654 O O . GLN A 1 78 ? -6.466 -14.015 12.549 1.00 80.50 78 GLN A O 1
ATOM 659 N N . CYS A 1 79 ? -7.349 -15.204 14.243 1.00 84.00 79 CYS A N 1
ATOM 660 C CA . CYS A 1 79 ? -6.201 -15.084 15.131 1.00 84.00 79 CYS A CA 1
ATOM 661 C C . CYS A 1 79 ? -5.559 -16.463 15.254 1.00 84.00 79 CYS A C 1
ATOM 663 O O . CYS A 1 79 ? -6.205 -17.401 15.717 1.00 84.00 79 CYS A O 1
ATOM 665 N N . VAL A 1 80 ? -4.309 -16.580 14.818 1.00 89.44 80 VAL A N 1
ATOM 666 C CA . VAL A 1 80 ? -3.507 -17.793 14.985 1.00 89.44 80 VAL A CA 1
ATOM 667 C C . VAL A 1 80 ? -2.434 -17.474 16.014 1.00 89.44 80 VAL A C 1
ATOM 669 O O . VAL A 1 80 ? -1.644 -16.552 15.816 1.00 89.44 80 VAL A O 1
ATOM 672 N N . VAL A 1 81 ? -2.429 -18.216 1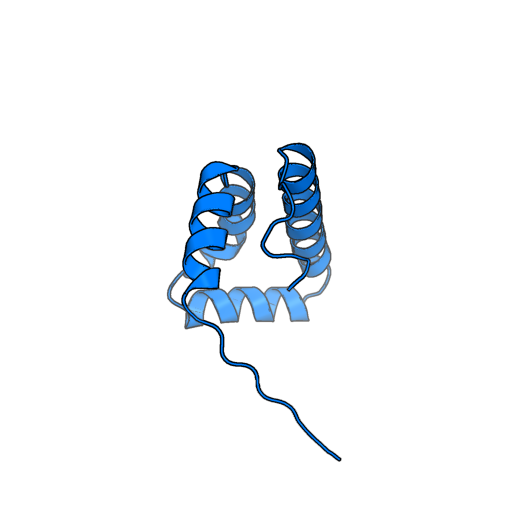7.119 1.00 92.56 81 VAL A N 1
ATOM 673 C CA . VAL A 1 81 ? -1.406 -18.109 18.161 1.00 92.56 81 VAL A CA 1
ATOM 674 C C . VAL A 1 81 ? -0.440 -19.266 17.963 1.00 92.56 81 VAL A C 1
ATOM 676 O O . VAL A 1 81 ? -0.856 -20.421 17.939 1.00 92.56 81 VAL A O 1
ATOM 679 N N . VAL A 1 82 ? 0.835 -18.940 17.768 1.00 92.19 82 VAL A N 1
ATOM 680 C CA . VAL A 1 82 ? 1.908 -19.931 17.689 1.00 92.19 82 VAL A CA 1
ATOM 681 C C . VAL A 1 82 ? 2.552 -19.997 19.063 1.00 92.19 82 VAL A C 1
ATOM 683 O O . VAL A 1 82 ? 3.141 -19.015 19.516 1.00 92.19 82 VAL A O 1
ATOM 686 N N . GLU A 1 83 ? 2.395 -21.133 19.728 1.00 86.69 83 GLU A N 1
ATOM 687 C CA . GLU A 1 83 ? 3.098 -21.439 20.971 1.00 86.69 83 GLU A CA 1
ATOM 688 C C . GLU A 1 83 ? 4.404 -22.191 20.644 1.00 86.69 83 GLU A C 1
ATOM 690 O O . GLU A 1 83 ? 4.445 -22.873 19.613 1.00 86.69 83 GLU A O 1
ATOM 695 N N . PRO A 1 84 ? 5.476 -22.009 21.443 1.00 84.06 84 PRO A N 1
ATOM 696 C CA . PRO A 1 84 ? 6.772 -22.657 21.222 1.00 84.06 84 PRO A CA 1
ATOM 697 C C . PRO A 1 84 ? 6.713 -24.185 21.137 1.00 84.06 84 PRO A C 1
ATOM 699 O O . PRO A 1 84 ? 5.920 -24.792 21.892 1.00 84.06 84 PRO A O 1
#

Nearest PDB structures (foldseek):
  1be3-assembly1_B  TM=8.535E-01  e=2.763E-01  Bos taurus
  3amj-assembly1_B  TM=7.863E-01  e=1.898E-01  Sphingomonas sp. A1
  6ofs-assembly1_A  TM=8.094E-01  e=5.557E+00  Escherichia coli K-12
  6dlm-assembly1_A  TM=3.327E-01  e=8.609E+00  synthetic construct

Sequence (84 aa):
WVVQEAEITNEDLELAKKKIIGGYLLDRQTRSRQAFQLGFWEVMGFGYKMDQEYVKYIENVRLEDVLRVRESLKKAHQCVVVEP

Mean predicted aligned error: 4.85 Å